Protein AF-A0A3D3Z4U5-F1 (afdb_monomer_lite)

Structure (mmCIF, N/CA/C/O backbone):
data_AF-A0A3D3Z4U5-F1
#
_entry.id   AF-A0A3D3Z4U5-F1
#
loop_
_atom_site.group_PDB
_atom_site.id
_atom_site.type_symbol
_atom_site.label_atom_id
_atom_site.label_alt_id
_atom_site.label_comp_id
_atom_site.label_asym_id
_atom_site.label_entity_id
_atom_site.label_seq_id
_atom_site.pdbx_PDB_ins_code
_atom_site.Cartn_x
_atom_site.Cartn_y
_atom_site.Cartn_z
_atom_site.occupancy
_atom_site.B_iso_or_equiv
_atom_site.auth_seq_id
_atom_site.auth_comp_id
_atom_site.auth_asym_id
_atom_site.auth_atom_id
_atom_site.pdbx_PDB_model_num
ATOM 1 N N . MET A 1 1 ? 15.597 -14.812 -15.849 1.00 68.44 1 MET A N 1
ATOM 2 C CA . MET A 1 1 ? 14.541 -14.557 -14.840 1.00 68.44 1 MET A CA 1
ATOM 3 C C . MET A 1 1 ? 15.059 -13.495 -13.878 1.00 68.44 1 MET A C 1
ATOM 5 O O . MET A 1 1 ? 16.211 -13.599 -13.486 1.00 68.44 1 MET A O 1
ATOM 9 N N . SER A 1 2 ? 14.283 -12.449 -13.572 1.00 90.44 2 SER A N 1
ATOM 10 C CA . SER A 1 2 ? 14.737 -11.305 -12.755 1.00 90.44 2 SER A CA 1
ATOM 11 C C . SER A 1 2 ? 14.188 -11.393 -11.328 1.00 90.44 2 SER A C 1
ATOM 13 O O . SER A 1 2 ? 12.976 -11.518 -11.159 1.00 90.44 2 SER A O 1
ATOM 15 N N . LEU A 1 3 ? 15.053 -11.285 -10.310 1.00 94.38 3 LEU A N 1
ATOM 16 C CA . LEU A 1 3 ? 14.654 -11.267 -8.893 1.00 94.38 3 LEU A CA 1
ATOM 17 C C . LEU A 1 3 ? 13.655 -10.136 -8.606 1.00 94.38 3 LEU A C 1
ATOM 19 O O . LEU A 1 3 ? 12.634 -10.353 -7.960 1.00 94.38 3 LEU A O 1
ATOM 23 N N . ASN A 1 4 ? 13.899 -8.951 -9.168 1.00 96.19 4 ASN A N 1
ATOM 24 C CA . ASN A 1 4 ? 13.020 -7.795 -8.993 1.00 96.19 4 ASN A CA 1
ATOM 25 C C . ASN A 1 4 ? 11.635 -8.025 -9.607 1.00 96.19 4 ASN A C 1
ATOM 27 O O . ASN A 1 4 ? 10.645 -7.561 -9.051 1.00 96.19 4 ASN A O 1
ATOM 31 N N . ALA A 1 5 ? 11.545 -8.775 -10.711 1.00 96.12 5 ALA A N 1
ATOM 32 C CA . ALA A 1 5 ? 10.257 -9.131 -11.302 1.00 96.12 5 ALA A CA 1
ATOM 33 C C . ALA A 1 5 ? 9.449 -10.074 -10.397 1.00 96.12 5 ALA A C 1
ATOM 35 O O . ALA A 1 5 ? 8.243 -9.902 -10.246 1.00 96.12 5 ALA A O 1
ATOM 36 N N . VAL A 1 6 ? 10.122 -11.031 -9.749 1.00 95.56 6 VAL A N 1
ATOM 37 C CA . VAL A 1 6 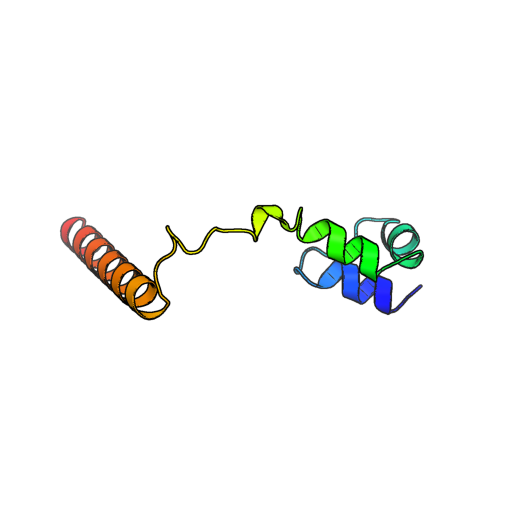? 9.491 -11.944 -8.783 1.00 95.56 6 VAL A CA 1
ATOM 38 C C . VAL A 1 6 ? 9.020 -11.186 -7.543 1.00 95.56 6 VAL A C 1
ATOM 40 O O . VAL A 1 6 ? 7.893 -11.389 -7.099 1.00 95.56 6 VAL A O 1
ATOM 43 N N . ILE A 1 7 ? 9.846 -10.285 -7.003 1.00 95.25 7 ILE A N 1
ATOM 44 C CA . ILE A 1 7 ? 9.475 -9.451 -5.851 1.00 95.25 7 ILE A CA 1
ATOM 45 C C . ILE A 1 7 ? 8.267 -8.573 -6.192 1.00 95.25 7 ILE A C 1
ATOM 47 O O . ILE A 1 7 ? 7.301 -8.547 -5.431 1.00 95.25 7 ILE A O 1
ATOM 51 N N . ALA A 1 8 ? 8.296 -7.891 -7.341 1.00 95.19 8 ALA A N 1
ATOM 52 C CA . ALA A 1 8 ? 7.207 -7.023 -7.778 1.00 95.19 8 ALA A CA 1
ATOM 53 C C . ALA A 1 8 ? 5.879 -7.791 -7.874 1.00 95.19 8 ALA A C 1
ATOM 55 O O . ALA A 1 8 ? 4.893 -7.364 -7.276 1.00 95.19 8 ALA A O 1
ATOM 56 N N . ALA A 1 9 ? 5.870 -8.962 -8.516 1.00 95.12 9 ALA A N 1
ATOM 57 C CA . ALA A 1 9 ? 4.667 -9.784 -8.660 1.00 95.12 9 ALA A CA 1
ATOM 58 C C . ALA A 1 9 ? 4.088 -10.298 -7.326 1.00 95.12 9 ALA A C 1
ATOM 60 O O . ALA A 1 9 ? 2.886 -10.523 -7.210 1.00 95.12 9 ALA A O 1
ATOM 61 N N . ASN A 1 10 ? 4.923 -10.484 -6.298 1.00 93.88 10 ASN A N 1
ATOM 62 C CA . ASN A 1 10 ? 4.497 -11.051 -5.015 1.00 93.88 10 ASN A CA 1
ATOM 63 C C . ASN A 1 10 ? 4.227 -10.005 -3.923 1.00 93.88 10 ASN A C 1
ATOM 65 O O . ASN A 1 10 ? 3.767 -10.369 -2.842 1.00 93.88 10 ASN A O 1
ATOM 69 N N . ARG A 1 11 ? 4.459 -8.707 -4.171 1.00 91.12 11 ARG A N 1
ATOM 70 C CA . ARG A 1 11 ? 4.374 -7.659 -3.133 1.00 91.12 11 ARG A CA 1
ATOM 71 C C . ARG A 1 11 ? 3.009 -7.565 -2.441 1.00 91.12 11 ARG A C 1
ATOM 73 O O . ARG A 1 11 ? 2.962 -7.204 -1.262 1.00 91.12 11 ARG A O 1
ATOM 80 N N . PHE A 1 12 ? 1.942 -7.882 -3.171 1.00 87.81 12 PHE A N 1
ATOM 81 C CA . PHE A 1 12 ? 0.557 -7.898 -2.688 1.00 87.81 12 PHE A CA 1
ATOM 82 C C . PHE A 1 12 ? -0.020 -9.320 -2.564 1.00 87.81 12 PHE A C 1
ATOM 84 O O . PHE A 1 12 ? -1.223 -9.480 -2.408 1.00 87.81 12 PHE A O 1
ATOM 91 N N . GLY A 1 13 ? 0.824 -10.357 -2.639 1.00 85.38 13 GLY A N 1
ATOM 92 C CA . GLY A 1 13 ? 0.425 -11.749 -2.400 1.00 85.38 13 GLY A CA 1
ATOM 93 C C . GLY A 1 13 ? -0.347 -12.435 -3.533 1.00 85.38 13 GLY A C 1
ATOM 94 O O . GLY A 1 13 ? -0.862 -13.526 -3.319 1.00 85.38 13 GLY A O 1
ATOM 95 N N . LEU A 1 14 ? -0.431 -11.829 -4.724 1.00 83.31 14 LEU A N 1
ATO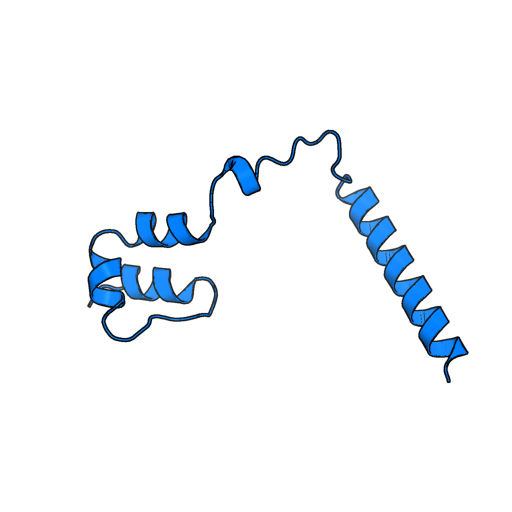M 96 C CA . LEU A 1 14 ? -1.178 -12.385 -5.864 1.00 83.31 14 LEU A CA 1
ATOM 97 C C . LEU A 1 14 ? -0.315 -13.216 -6.830 1.00 83.31 14 LEU A C 1
ATOM 99 O O . LEU A 1 14 ? -0.852 -14.026 -7.583 1.00 83.31 14 LEU A O 1
ATOM 103 N N . GLY A 1 15 ? 1.011 -13.054 -6.785 1.00 88.12 15 GLY A N 1
ATOM 104 C CA . GLY A 1 15 ? 1.938 -13.754 -7.675 1.00 88.12 15 GLY A CA 1
ATOM 105 C C . GLY A 1 15 ? 1.828 -13.309 -9.139 1.00 88.12 15 GLY A C 1
ATOM 106 O O . GLY A 1 15 ? 1.050 -12.425 -9.487 1.00 88.12 15 GLY A O 1
ATOM 107 N N . ALA A 1 16 ? 2.646 -13.915 -10.006 1.00 92.31 16 ALA A N 1
ATOM 108 C CA . ALA A 1 16 ? 2.658 -13.624 -11.441 1.00 92.31 16 ALA A CA 1
ATOM 109 C C . ALA A 1 16 ? 1.819 -14.634 -12.232 1.00 92.31 16 ALA A C 1
ATOM 111 O O . ALA A 1 16 ? 1.877 -15.839 -11.978 1.00 92.31 16 ALA A O 1
ATOM 112 N N . ARG A 1 17 ? 1.124 -14.160 -13.266 1.00 90.12 17 ARG A N 1
ATOM 113 C CA . ARG A 1 17 ? 0.503 -15.005 -14.294 1.00 90.12 17 ARG A CA 1
ATOM 114 C C . ARG A 1 17 ? 1.566 -15.634 -15.211 1.00 90.12 17 ARG A C 1
ATOM 116 O O . ARG A 1 17 ? 2.684 -15.113 -15.316 1.00 90.12 17 ARG A O 1
ATOM 123 N N . PRO A 1 18 ? 1.244 -16.728 -15.929 1.00 91.69 18 PRO A N 1
ATOM 124 C CA . PRO A 1 18 ? 2.154 -17.309 -16.915 1.00 91.69 18 PRO A CA 1
ATOM 125 C C . PRO A 1 18 ? 2.657 -16.262 -17.922 1.00 91.69 18 PRO A C 1
ATOM 127 O O . PRO A 1 18 ? 1.872 -15.525 -18.510 1.00 91.69 18 PRO A O 1
ATOM 130 N N . GLY A 1 19 ? 3.979 -16.176 -18.097 1.00 90.25 19 GLY A N 1
ATOM 131 C CA . GLY A 1 19 ? 4.632 -15.223 -19.008 1.00 90.25 19 GLY A CA 1
ATOM 132 C C . GLY A 1 19 ? 4.767 -13.785 -18.486 1.00 90.25 19 GLY A C 1
ATOM 133 O O . GLY A 1 19 ? 5.579 -13.021 -19.008 1.00 90.25 19 GLY A O 1
ATOM 134 N N . GLU A 1 20 ? 4.066 -13.418 -17.414 1.00 93.12 20 GLU A N 1
ATOM 135 C CA . GLU A 1 20 ? 4.017 -12.039 -16.912 1.00 93.12 20 GLU A CA 1
ATOM 136 C C . GLU A 1 20 ? 5.367 -11.568 -16.355 1.00 93.12 20 GLU A C 1
ATOM 138 O O . GLU A 1 20 ? 5.762 -10.422 -16.557 1.00 93.12 20 GLU A O 1
ATOM 143 N N . LEU A 1 21 ? 6.158 -12.467 -15.760 1.00 95.44 21 LEU A N 1
ATOM 144 C CA . LEU A 1 21 ? 7.499 -12.134 -15.261 1.00 95.44 21 LEU A CA 1
ATOM 145 C C . LEU A 1 21 ? 8.427 -11.569 -16.350 1.00 95.44 21 LEU A C 1
ATOM 147 O O . LEU A 1 21 ? 9.298 -10.759 -16.037 1.00 95.44 21 LEU A O 1
ATOM 151 N N . ALA A 1 22 ? 8.252 -11.968 -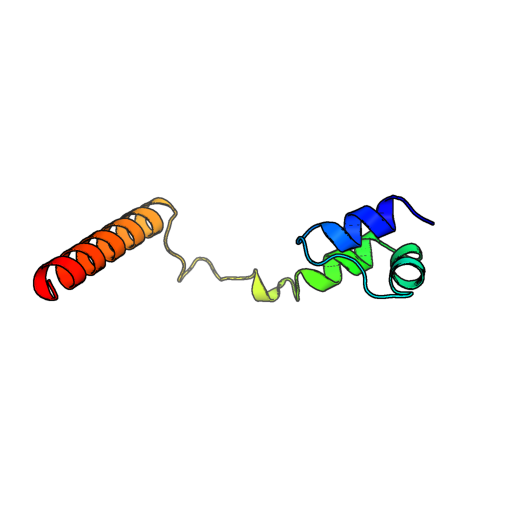17.616 1.00 94.94 22 ALA A N 1
ATOM 152 C CA . ALA A 1 22 ? 9.035 -11.428 -18.728 1.00 94.94 22 ALA A CA 1
ATOM 153 C C . ALA A 1 22 ? 8.634 -9.982 -19.066 1.00 94.94 22 ALA A C 1
ATOM 155 O O . ALA A 1 22 ? 9.489 -9.171 -19.422 1.00 94.94 22 ALA A O 1
ATOM 156 N N . GLN A 1 23 ? 7.352 -9.644 -18.911 1.00 94.00 23 GLN A N 1
ATOM 157 C CA . GLN A 1 23 ? 6.850 -8.279 -19.053 1.00 94.00 23 GLN A CA 1
ATOM 158 C C . GLN A 1 23 ? 7.324 -7.400 -17.890 1.00 94.00 23 GLN A C 1
ATOM 160 O O . GLN A 1 23 ? 7.857 -6.316 -18.127 1.00 94.00 23 GLN A O 1
ATOM 165 N N . ILE A 1 24 ? 7.199 -7.890 -16.652 1.00 95.75 24 ILE A N 1
ATOM 166 C CA . ILE A 1 24 ? 7.624 -7.175 -15.439 1.00 95.75 24 ILE A CA 1
ATOM 167 C C . ILE A 1 24 ? 9.132 -6.907 -15.468 1.00 95.75 24 ILE A C 1
ATOM 169 O O . ILE A 1 24 ? 9.570 -5.836 -15.068 1.00 95.75 24 ILE A O 1
ATOM 173 N N . ALA A 1 25 ? 9.941 -7.842 -15.980 1.00 96.12 25 ALA A N 1
ATOM 174 C CA . ALA A 1 25 ? 11.398 -7.708 -16.018 1.00 96.12 25 ALA A CA 1
ATOM 175 C C . ALA A 1 25 ? 11.913 -6.474 -16.782 1.00 96.12 25 ALA A C 1
ATOM 177 O O . ALA A 1 25 ? 13.056 -6.086 -16.552 1.00 96.12 25 ALA A O 1
ATOM 178 N N . ARG A 1 26 ? 11.099 -5.860 -17.655 1.00 95.50 26 ARG A N 1
ATOM 179 C CA . ARG A 1 26 ? 11.454 -4.629 -18.381 1.00 95.50 26 ARG A CA 1
ATOM 180 C C . ARG A 1 26 ? 11.557 -3.421 -17.451 1.00 95.50 26 ARG A C 1
ATOM 182 O O . ARG A 1 26 ? 12.505 -2.656 -17.565 1.00 95.50 26 ARG A O 1
ATOM 189 N N . ASP A 1 27 ? 10.599 -3.281 -16.536 1.00 95.81 27 ASP A N 1
ATOM 190 C CA . ASP A 1 27 ? 10.602 -2.261 -15.485 1.00 95.81 27 ASP A CA 1
ATOM 191 C C . ASP A 1 27 ? 9.751 -2.730 -14.288 1.00 95.81 27 ASP A C 1
ATOM 193 O O . ASP A 1 27 ? 8.555 -2.425 -14.190 1.00 95.81 27 ASP A O 1
ATOM 197 N N . PRO A 1 28 ? 10.351 -3.495 -13.357 1.00 95.12 28 PRO A N 1
ATOM 198 C CA . PRO A 1 28 ? 9.617 -4.045 -12.223 1.00 95.12 28 PRO A CA 1
ATOM 199 C C . PRO A 1 28 ? 9.045 -2.968 -11.300 1.00 95.12 28 PRO A C 1
ATOM 201 O O . PRO A 1 28 ? 8.000 -3.171 -10.683 1.00 95.12 28 PRO A O 1
ATOM 204 N N . LYS A 1 29 ? 9.725 -1.818 -11.199 1.00 93.19 29 LYS A N 1
ATOM 205 C CA . LYS A 1 29 ? 9.316 -0.721 -10.322 1.00 93.19 29 LYS A CA 1
ATOM 206 C C . LYS A 1 29 ? 8.104 -0.003 -10.902 1.00 93.19 29 LYS A C 1
ATOM 208 O O . LYS A 1 29 ? 7.134 0.196 -10.175 1.00 93.19 29 LYS A O 1
ATOM 213 N N . ALA A 1 30 ? 8.133 0.350 -12.187 1.00 92.69 30 ALA A N 1
ATOM 214 C CA . ALA A 1 30 ? 6.990 0.975 -12.845 1.00 92.69 30 ALA A CA 1
ATOM 215 C C . ALA A 1 30 ? 5.777 0.038 -12.877 1.00 92.69 30 ALA A C 1
ATOM 217 O O . ALA A 1 30 ? 4.661 0.476 -12.593 1.00 92.69 30 ALA A O 1
ATOM 218 N N . TRP A 1 31 ? 5.992 -1.258 -13.137 1.00 93.06 31 TRP A N 1
ATOM 219 C CA . TRP A 1 31 ? 4.917 -2.248 -13.076 1.00 93.06 31 TRP A CA 1
ATOM 220 C C . TRP A 1 31 ? 4.280 -2.297 -11.683 1.00 93.06 31 TRP A C 1
ATOM 222 O O . TRP A 1 31 ? 3.060 -2.198 -11.575 1.00 93.06 31 TRP A O 1
ATOM 232 N N . LEU A 1 32 ? 5.079 -2.360 -10.611 1.00 91.56 32 LEU A N 1
ATOM 233 C CA . LEU A 1 32 ? 4.554 -2.373 -9.243 1.00 91.56 32 LEU A CA 1
ATOM 234 C C . LEU A 1 32 ? 3.808 -1.077 -8.897 1.00 91.56 32 LEU A C 1
ATOM 236 O O . LEU A 1 32 ? 2.744 -1.131 -8.289 1.00 91.56 32 LEU A O 1
ATOM 240 N N . LEU A 1 33 ? 4.335 0.081 -9.298 1.00 89.25 33 LEU A N 1
ATOM 241 C CA . LEU A 1 33 ? 3.679 1.369 -9.064 1.00 89.25 33 LEU A CA 1
ATOM 242 C C . LEU A 1 33 ? 2.319 1.458 -9.766 1.00 89.25 33 LEU A C 1
ATOM 244 O O . LEU A 1 33 ? 1.381 1.987 -9.180 1.00 89.25 33 LEU A O 1
ATOM 248 N N . SER A 1 34 ? 2.174 0.880 -10.963 1.00 89.25 34 SER A N 1
ATOM 249 C CA . SER A 1 34 ? 0.880 0.847 -11.659 1.00 89.25 34 SER A CA 1
ATOM 250 C C . SER A 1 34 ? -0.211 0.064 -10.913 1.00 89.25 34 SER A C 1
ATOM 252 O O . SER A 1 34 ? -1.391 0.334 -11.119 1.00 89.25 34 SER A O 1
ATOM 254 N N . GLN A 1 35 ? 0.161 -0.851 -10.007 1.00 85.75 35 GLN A N 1
ATOM 255 C CA . GLN A 1 35 ? -0.787 -1.604 -9.171 1.00 85.75 35 GLN A CA 1
ATOM 256 C C . GLN A 1 35 ? -1.380 -0.755 -8.036 1.00 85.75 35 GLN A C 1
ATOM 258 O O . GLN A 1 35 ? -2.443 -1.080 -7.518 1.00 85.75 35 GLN A O 1
ATOM 263 N N . VAL A 1 36 ? -0.704 0.328 -7.637 1.00 82.31 36 VAL A N 1
ATOM 264 C CA . VAL A 1 36 ? -1.131 1.207 -6.532 1.00 82.31 36 VAL A CA 1
ATOM 265 C C . VAL A 1 36 ? -2.232 2.190 -6.980 1.00 82.31 36 VAL A C 1
ATOM 267 O O . VAL A 1 36 ? -2.794 2.915 -6.165 1.00 82.31 36 VAL A O 1
ATOM 270 N N . GLY A 1 37 ? -2.619 2.169 -8.262 1.00 74.38 37 GLY A N 1
ATOM 271 C CA . GLY A 1 37 ? -3.618 3.076 -8.825 1.00 74.38 37 GLY A CA 1
ATOM 272 C C . GLY A 1 37 ? -3.065 4.485 -9.059 1.00 74.38 37 GLY A C 1
ATOM 273 O O . GLY A 1 37 ? -1.859 4.723 -8.997 1.00 74.38 37 GLY A O 1
ATOM 274 N N . GLN A 1 38 ? -3.947 5.437 -9.373 1.00 68.75 38 GLN A N 1
ATOM 275 C CA . GLN A 1 38 ? -3.543 6.836 -9.510 1.00 68.75 38 GLN A CA 1
ATOM 276 C C . GLN A 1 38 ? -3.288 7.435 -8.126 1.00 68.75 38 GLN A C 1
ATOM 278 O O . GLN A 1 38 ? -4.082 7.246 -7.211 1.00 68.75 38 GLN A O 1
ATOM 283 N N . SER A 1 39 ? -2.247 8.258 -7.984 1.00 62.12 39 SER A N 1
ATOM 284 C CA . SER A 1 39 ? -1.952 9.005 -6.749 1.00 62.12 39 SER A CA 1
ATOM 285 C C . SER A 1 39 ? -3.136 9.857 -6.263 1.00 62.12 39 SER A C 1
ATOM 287 O O . SER A 1 39 ? -3.215 10.220 -5.093 1.00 62.12 39 SER A O 1
ATOM 289 N N . GLN A 1 40 ? -4.079 10.166 -7.157 1.00 60.50 40 GLN A N 1
ATOM 290 C CA . GLN A 1 40 ? -5.334 10.840 -6.832 1.00 60.50 40 GLN A CA 1
ATOM 291 C C . GLN A 1 40 ? -6.256 9.993 -5.945 1.00 60.50 40 GLN A C 1
ATOM 293 O O . GLN A 1 40 ? -6.927 10.550 -5.087 1.00 60.50 40 GLN A O 1
ATOM 298 N N . SER A 1 41 ? -6.234 8.661 -6.065 1.00 61.34 41 SER A N 1
ATOM 299 C CA . SER A 1 41 ? -6.958 7.744 -5.172 1.00 61.34 41 SER A CA 1
ATOM 300 C C . SER A 1 41 ? -6.441 7.806 -3.730 1.00 61.34 41 SER A C 1
ATOM 302 O O . SER A 1 41 ? -7.174 7.496 -2.799 1.00 61.34 41 SER A O 1
ATOM 304 N N . THR A 1 42 ? -5.186 8.232 -3.546 1.00 60.38 42 THR A N 1
ATOM 305 C CA . THR A 1 42 ? -4.574 8.503 -2.235 1.00 60.38 42 THR A CA 1
ATOM 306 C C . THR A 1 42 ? -4.612 9.980 -1.841 1.00 60.38 42 THR A C 1
ATOM 308 O O . THR A 1 42 ? -4.244 10.317 -0.720 1.00 60.38 42 THR A O 1
ATOM 311 N N . ASN A 1 43 ? -5.062 10.869 -2.733 1.00 62.62 43 ASN A N 1
ATOM 312 C CA . ASN A 1 43 ? -5.258 12.285 -2.440 1.00 62.62 43 ASN A CA 1
ATOM 313 C C . ASN A 1 43 ? -6.622 12.475 -1.770 1.00 62.62 43 ASN A C 1
ATOM 315 O O . ASN A 1 43 ? -7.536 13.093 -2.314 1.00 62.62 43 ASN A O 1
ATOM 319 N N . MET A 1 44 ? -6.778 11.872 -0.594 1.00 62.62 44 MET A N 1
ATOM 320 C CA . MET A 1 44 ? -7.883 12.222 0.279 1.00 62.62 44 MET A CA 1
ATOM 321 C C . MET A 1 44 ? -7.541 13.571 0.899 1.00 62.62 44 MET A C 1
ATOM 323 O O . MET A 1 44 ? -6.605 13.678 1.689 1.00 62.62 44 MET A O 1
ATOM 327 N N . LEU A 1 45 ? -8.278 14.610 0.502 1.00 66.81 45 LEU A N 1
ATOM 328 C CA . LEU A 1 45 ? -8.233 15.894 1.189 1.00 66.81 45 LEU A CA 1
ATOM 329 C C . LEU A 1 45 ? -8.528 15.626 2.669 1.00 66.81 45 LEU A C 1
ATOM 331 O O . LEU A 1 45 ? -9.560 15.042 3.003 1.00 66.81 45 LEU A O 1
ATOM 335 N N . SER A 1 46 ? -7.607 16.026 3.547 1.00 62.69 46 SER A N 1
ATOM 336 C CA . SER A 1 46 ? -7.683 15.769 4.991 1.00 62.69 46 SER A CA 1
ATOM 337 C C . SER A 1 46 ? -8.970 16.291 5.635 1.00 62.69 46 SER A C 1
ATOM 339 O O . SER A 1 46 ? -9.338 15.833 6.709 1.00 62.69 46 SER A O 1
ATOM 341 N N . ASP A 1 47 ? -9.662 17.212 4.962 1.00 67.75 47 ASP A N 1
ATOM 342 C CA . ASP A 1 47 ? -10.849 17.932 5.432 1.00 67.75 47 ASP A CA 1
ATOM 343 C C . ASP A 1 47 ? -12.086 17.041 5.678 1.00 67.75 47 ASP A C 1
ATOM 345 O O . ASP A 1 47 ? -13.106 17.506 6.174 1.00 67.75 47 ASP A O 1
ATOM 349 N N . GLY A 1 48 ? -12.006 15.743 5.360 1.00 72.44 48 GLY A N 1
ATOM 350 C CA . GLY A 1 48 ? -13.051 14.757 5.665 1.00 72.44 48 GLY A CA 1
ATOM 351 C C . GLY A 1 48 ? -12.547 13.459 6.295 1.00 72.44 48 GLY A C 1
ATOM 352 O O . GLY A 1 48 ? -13.333 12.530 6.478 1.00 72.44 48 GLY A O 1
ATOM 353 N N . LEU A 1 49 ? -11.250 13.357 6.602 1.00 82.75 49 LEU A N 1
ATOM 354 C CA . LEU A 1 49 ? -10.681 12.160 7.211 1.00 82.75 49 LEU A CA 1
ATOM 355 C C . LEU A 1 49 ? -10.649 12.276 8.729 1.00 82.75 49 LEU A C 1
ATOM 357 O O . LEU A 1 49 ? -10.252 13.295 9.289 1.00 82.75 49 LEU A O 1
ATOM 361 N N . LEU A 1 50 ? -11.017 11.184 9.397 1.00 86.69 50 LEU A N 1
ATOM 362 C CA . LEU A 1 50 ? -10.831 11.066 10.835 1.00 86.69 50 LEU A CA 1
ATOM 363 C C . LEU A 1 50 ? -9.339 11.140 11.160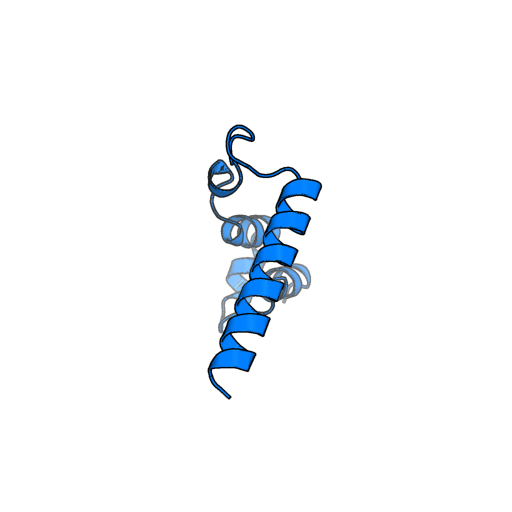 1.00 86.69 50 LEU A C 1
ATOM 365 O O . LEU A 1 50 ? -8.508 10.511 10.498 1.00 86.69 50 LEU A O 1
ATOM 369 N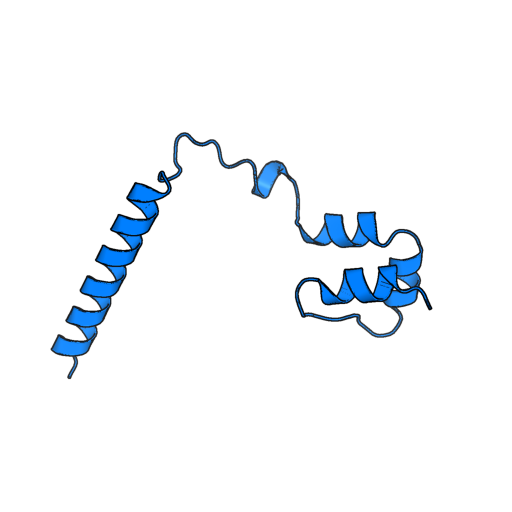 N . SER A 1 51 ? -9.007 11.852 12.232 1.00 89.69 51 SER A N 1
ATOM 370 C CA . SER A 1 51 ? -7.709 11.665 12.873 1.00 89.69 51 SER A CA 1
ATOM 371 C C . SER A 1 51 ? -7.552 10.212 13.330 1.00 89.69 51 SER A C 1
ATOM 373 O O . SER A 1 51 ? -8.536 9.507 13.563 1.00 89.69 51 SER A O 1
ATOM 375 N N . SER A 1 52 ? -6.312 9.761 13.525 1.00 89.94 52 SER A N 1
ATOM 376 C CA . SER A 1 52 ? -6.038 8.399 14.000 1.00 89.94 52 SER A CA 1
ATOM 377 C C . SER A 1 52 ? -6.771 8.066 15.305 1.00 89.94 52 SER A C 1
ATOM 379 O O . SER A 1 52 ? -7.251 6.947 15.464 1.00 89.94 52 SER A O 1
ATOM 381 N N . ALA A 1 53 ? -6.894 9.040 16.214 1.00 94.62 53 ALA A N 1
ATOM 382 C CA . ALA A 1 53 ? -7.641 8.884 17.460 1.00 94.62 53 ALA A CA 1
ATOM 383 C C . ALA A 1 53 ? -9.141 8.684 17.195 1.00 94.62 53 ALA A C 1
ATOM 385 O O . ALA A 1 53 ? -9.713 7.685 17.622 1.00 94.62 53 ALA A O 1
ATOM 386 N N . GLN A 1 54 ? -9.751 9.564 16.396 1.00 94.62 54 GLN A N 1
ATOM 387 C CA . GLN A 1 54 ? -11.170 9.460 16.039 1.00 94.62 54 GLN A CA 1
ATOM 388 C C . GLN A 1 54 ? -11.487 8.166 15.271 1.00 94.62 54 GLN A C 1
ATOM 390 O O . GLN A 1 54 ? -12.535 7.560 15.475 1.00 94.62 54 GLN A O 1
ATOM 395 N N . ALA A 1 55 ? -10.582 7.712 14.399 1.00 93.31 55 ALA A N 1
ATOM 396 C CA . ALA A 1 55 ? -10.736 6.448 13.684 1.00 93.31 55 ALA A CA 1
ATOM 397 C C . ALA A 1 55 ? -10.726 5.246 14.643 1.00 93.31 55 ALA A C 1
ATOM 399 O O . ALA A 1 55 ? -11.506 4.309 14.466 1.00 93.31 55 ALA A O 1
ATOM 400 N N . PHE A 1 56 ? -9.872 5.280 15.671 1.00 96.06 56 PHE A N 1
ATOM 401 C CA . PHE A 1 56 ? -9.810 4.234 16.689 1.00 96.06 56 PHE A CA 1
ATOM 402 C C . PHE A 1 56 ? -11.086 4.192 17.541 1.00 96.06 56 PHE A C 1
ATOM 404 O O . PHE A 1 56 ? -11.662 3.122 17.734 1.00 96.06 56 PHE A O 1
ATOM 411 N N . GLU A 1 57 ? -11.578 5.352 17.976 1.00 97.06 57 GLU A N 1
ATOM 412 C CA . GLU A 1 57 ? -12.834 5.478 18.728 1.00 97.06 57 GLU A CA 1
ATOM 413 C C . GLU A 1 57 ? -14.043 4.983 17.918 1.00 97.06 57 GLU A C 1
ATOM 415 O O . GLU A 1 57 ? -14.879 4.221 18.420 1.00 97.06 57 GLU A O 1
ATOM 420 N N . ALA A 1 58 ? -14.116 5.355 16.636 1.00 95.62 58 ALA A N 1
ATOM 421 C CA . ALA A 1 58 ? -15.164 4.892 15.731 1.00 95.62 58 ALA A CA 1
ATOM 422 C C . ALA A 1 58 ? -15.127 3.365 15.552 1.00 95.62 58 ALA A C 1
ATOM 424 O O . ALA A 1 58 ? -16.169 2.704 15.577 1.00 95.62 58 ALA A O 1
ATOM 425 N N . LEU A 1 59 ? -13.927 2.787 15.419 1.00 96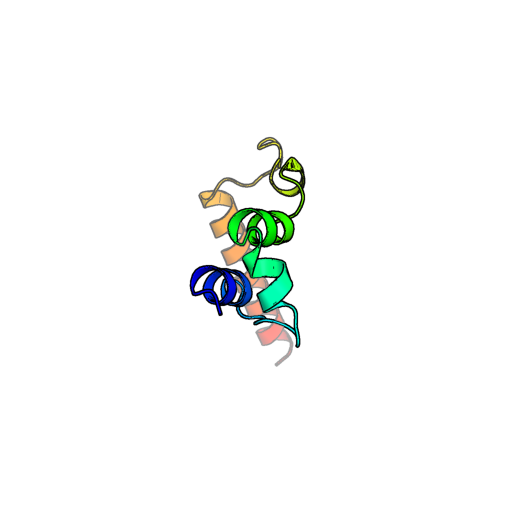.19 59 LEU A N 1
ATOM 426 C CA . LEU A 1 59 ? -13.747 1.342 15.300 1.00 96.19 59 LEU A CA 1
ATOM 427 C C . LEU A 1 59 ? -14.186 0.606 16.571 1.00 96.19 59 LEU A C 1
ATOM 429 O O . LEU A 1 59 ? -14.862 -0.420 16.471 1.00 96.19 59 LEU A O 1
ATOM 433 N N . GLN A 1 60 ? -13.827 1.116 17.750 1.00 97.31 60 GLN A N 1
ATOM 434 C CA . GLN A 1 60 ? -14.244 0.528 19.022 1.00 97.31 60 GLN A CA 1
ATOM 435 C C . GLN A 1 60 ? -15.774 0.534 19.150 1.00 97.31 60 GLN A C 1
ATOM 437 O O . GLN A 1 60 ? -16.378 -0.514 19.390 1.00 97.31 60 GLN A O 1
ATOM 442 N N . SER A 1 61 ? -16.402 1.679 18.878 1.00 97.12 61 SER A N 1
ATOM 443 C CA . SER A 1 61 ? -17.861 1.841 18.929 1.00 97.12 61 SER A CA 1
ATOM 444 C C . SER A 1 61 ? -18.581 0.857 17.998 1.00 97.12 61 SER A C 1
ATOM 446 O O . SER A 1 61 ? -19.568 0.222 18.372 1.00 97.12 61 SER A O 1
ATOM 448 N N . TYR A 1 62 ? -18.053 0.666 16.784 1.00 96.62 62 TYR A N 1
ATOM 449 C CA . TYR A 1 62 ? -18.584 -0.307 15.830 1.00 96.62 62 TYR A CA 1
ATOM 450 C C . TYR A 1 62 ? -18.495 -1.754 16.348 1.00 96.62 62 TYR A C 1
ATOM 452 O O . TYR A 1 62 ? -19.441 -2.533 16.198 1.00 96.62 62 TYR A O 1
ATOM 460 N N . GLN A 1 63 ? -17.378 -2.131 16.977 1.00 96.69 63 GLN A N 1
ATOM 461 C CA . GLN A 1 63 ? -17.199 -3.475 17.536 1.00 96.69 63 GLN A CA 1
ATOM 462 C C . GLN A 1 63 ? -18.161 -3.752 18.696 1.00 96.69 63 GLN A C 1
ATOM 464 O O . GLN A 1 63 ? -18.727 -4.847 18.763 1.00 96.69 63 GLN A O 1
ATOM 469 N N . GLU A 1 64 ? -18.376 -2.773 19.576 1.00 96.69 64 GLU A N 1
ATOM 470 C CA . GLU A 1 64 ? -19.313 -2.869 20.699 1.00 96.69 64 GLU A CA 1
ATOM 471 C C . GLU A 1 64 ? -20.754 -3.054 20.210 1.00 96.69 64 GLU A C 1
ATOM 473 O O . GLU A 1 64 ? -21.431 -3.995 20.638 1.00 96.69 64 GLU A O 1
ATOM 478 N N . ALA A 1 65 ? -21.189 -2.243 19.239 1.00 95.44 65 ALA A N 1
ATOM 479 C CA . ALA A 1 65 ? -22.509 -2.365 18.623 1.00 95.44 65 ALA A CA 1
ATOM 480 C C . ALA A 1 65 ? -22.716 -3.748 17.984 1.00 95.44 65 ALA A C 1
ATOM 482 O O . ALA A 1 65 ? -23.734 -4.405 18.212 1.00 95.44 65 ALA A O 1
ATOM 483 N N . ARG A 1 66 ? -21.713 -4.248 17.250 1.00 94.62 66 ARG A N 1
ATOM 484 C CA . ARG A 1 66 ? -21.760 -5.581 16.632 1.00 94.62 66 ARG A CA 1
ATOM 485 C C . ARG A 1 66 ? -21.795 -6.705 17.672 1.00 94.62 66 ARG A C 1
ATOM 487 O O . ARG A 1 66 ? -22.450 -7.725 17.472 1.00 94.62 66 ARG A O 1
ATOM 494 N N . ALA A 1 67 ? -21.079 -6.556 18.785 1.00 93.50 67 ALA A N 1
ATOM 495 C CA . ALA A 1 67 ? -21.099 -7.528 19.874 1.00 93.50 67 ALA A CA 1
ATOM 496 C C . ALA A 1 67 ? -22.437 -7.535 20.630 1.00 93.50 67 ALA A C 1
ATOM 498 O O . ALA A 1 67 ? -22.857 -8.597 21.087 1.00 93.50 67 ALA A O 1
ATOM 499 N N . ALA A 1 68 ? -23.096 -6.381 20.757 1.00 91.94 68 ALA A N 1
ATOM 500 C CA . ALA A 1 68 ? -24.435 -6.273 21.328 1.00 91.94 68 ALA A CA 1
ATOM 501 C C . ALA A 1 68 ? -25.483 -6.941 20.426 1.00 91.94 68 ALA A C 1
ATOM 503 O O . ALA A 1 68 ? -26.242 -7.769 20.918 1.00 91.94 68 ALA A O 1
ATOM 504 N N . GLN A 1 69 ? -25.444 -6.684 19.111 1.00 92.19 69 GLN A N 1
ATOM 505 C CA . GLN A 1 69 ? -26.331 -7.326 18.126 1.00 92.19 69 GLN A CA 1
ATOM 506 C C . GLN A 1 69 ? -26.243 -8.856 18.180 1.00 92.19 69 GLN A C 1
ATOM 508 O O . GLN A 1 69 ? -27.257 -9.536 18.307 1.00 92.19 69 GLN A O 1
ATOM 513 N N . ARG A 1 70 ? -25.024 -9.411 18.210 1.00 89.38 70 ARG A N 1
ATOM 514 C CA . ARG A 1 70 ? -24.831 -10.866 18.349 1.00 89.38 70 ARG A CA 1
ATOM 515 C C . ARG A 1 70 ? -25.359 -11.435 19.666 1.00 89.38 70 ARG A C 1
ATOM 517 O O . ARG A 1 70 ? -25.714 -12.603 19.709 1.00 89.38 70 ARG A O 1
ATOM 524 N N . ARG A 1 71 ? -25.361 -10.644 20.743 1.00 85.00 71 ARG A N 1
ATOM 525 C CA . ARG A 1 71 ? -25.902 -11.061 22.046 1.00 85.00 71 ARG A CA 1
ATOM 526 C C . ARG A 1 71 ? -27.423 -11.019 22.088 1.00 85.00 71 ARG A C 1
ATOM 528 O O . ARG A 1 71 ? -28.000 -11.785 22.839 1.00 85.00 71 ARG A O 1
ATOM 535 N N . THR A 1 72 ? -28.052 -10.127 21.328 1.00 83.31 72 THR A N 1
ATOM 536 C CA . THR A 1 72 ? -29.516 -10.053 21.226 1.00 83.31 72 THR A CA 1
ATOM 537 C C . THR A 1 72 ? -30.100 -11.075 20.252 1.00 83.31 72 THR A C 1
ATOM 539 O O . THR A 1 72 ? -31.283 -11.374 20.335 1.00 83.31 72 THR A O 1
ATOM 542 N N . GLU A 1 73 ? -29.288 -11.586 19.323 1.00 72.00 73 GLU A N 1
ATOM 543 C CA . GLU A 1 73 ? -29.672 -12.624 18.353 1.00 72.00 73 GLU A CA 1
ATOM 544 C C . GLU A 1 73 ? -29.501 -14.066 18.878 1.00 72.00 73 GLU A C 1
ATOM 546 O O . GLU A 1 73 ? -29.949 -14.998 18.211 1.00 72.00 73 GLU A O 1
ATOM 551 N N . ALA A 1 74 ? -28.856 -14.256 20.036 1.00 58.41 74 ALA A N 1
ATOM 552 C CA . ALA A 1 74 ? -28.614 -15.552 20.683 1.00 58.41 74 ALA A CA 1
ATOM 553 C C . ALA A 1 74 ? -29.572 -15.781 21.859 1.00 58.41 74 ALA A C 1
ATOM 555 O O . ALA A 1 74 ? -29.999 -16.944 22.036 1.00 58.41 74 ALA A O 1
#

pLDDT: mean 86.93, std 11.64, range [58.41, 97.31]

Radius of gyration: 20.46 Å; chains: 1; bounding box: 44×35×41 Å

Foldseek 3Di:
DDPLLQCLQCVPPNGDDVPVSVVCVVPVPVSSVVVVPDCVVVPDPCPPDDDPVRVVVVVVVVVVVVVVVVVVVD

Sequence (74 aa):
MSLNAVIAANRFGLGARPGELAQIARDPKAWLLSQVGQSQSTNMLSDGLLSSAQAFEALQSYQEARAAQRRTEA

Secondary structure (DSSP, 8-state):
--HHHHHHHHTTS--PPTTHHHHHTT-HHHHHHHHT--GGGG---GGGPPPHHHHHHHHHHHHHHHHHHHHH--